Protein AF-A0AAD9JHG4-F1 (afdb_monomer)

Foldseek 3Di:
DPDPPPPPPVVVVVVVVVVVLQVCLVVVNDDPVSVVVWAFDDDPDDDPCNPVRDTDDDDDDDPDDD

pLDDT: mean 83.43, std 13.37, range [45.44, 94.88]

Solvent-accessible surface area (backbone atoms only — not comparable to full-atom values): 4457 Å² total; per-residue (Å²): 136,80,81,80,76,84,67,68,54,70,67,57,52,51,53,49,53,52,54,52,49,52,50,30,29,77,68,68,73,39,59,67,79,60,29,71,73,60,44,74,46,77,67,98,58,97,50,94,66,60,83,64,78,46,67,52,79,81,87,79,89,72,85,81,77,134

Sequence (66 aa):
MPLELHWLSVKRSITFKTLLLTFKCLHGLAPPYISALLSPYCPTRRLRSSDQLLLKQPTSRTKIGE

Radius of gyration: 17.79 Å; Cα contacts (8 Å, |Δi|>4): 31; chains: 1; bounding box: 52×51×32 Å

Mean predicted aligned error: 9.12 Å

Organism: Ridgeia piscesae (NCBI:txid27915)

Structure (mmCIF, N/CA/C/O backbone):
data_AF-A0AAD9JHG4-F1
#
_entry.id   AF-A0AAD9JHG4-F1
#
loop_
_atom_site.group_PDB
_atom_site.id
_atom_site.type_symbol
_atom_site.label_atom_id
_atom_site.label_alt_id
_atom_site.label_comp_id
_atom_site.label_asym_id
_atom_site.label_entity_id
_atom_site.label_seq_id
_atom_site.pdbx_PDB_ins_code
_atom_site.Cartn_x
_atom_site.Cartn_y
_atom_site.Cartn_z
_atom_site.occupancy
_atom_site.B_iso_or_equiv
_atom_site.auth_seq_id
_atom_site.auth_comp_id
_atom_site.auth_asym_id
_atom_site.auth_atom_id
_atom_site.pdbx_PDB_model_num
ATOM 1 N N . MET A 1 1 ? -21.930 31.775 23.128 1.00 55.00 1 MET A N 1
ATOM 2 C CA . MET A 1 1 ? -21.900 31.013 21.865 1.00 55.00 1 MET A CA 1
ATOM 3 C C . MET A 1 1 ? -20.670 31.416 21.054 1.00 55.00 1 MET A C 1
ATOM 5 O O . MET A 1 1 ? -20.812 32.217 20.137 1.00 55.00 1 MET A O 1
ATOM 9 N N . PRO A 1 2 ? -19.449 30.962 21.387 1.00 50.03 2 PRO A N 1
ATOM 10 C CA . PRO A 1 2 ? -18.358 31.066 20.433 1.00 50.03 2 PRO A CA 1
ATOM 11 C C . PRO A 1 2 ? -18.503 29.924 19.423 1.00 50.03 2 PRO A C 1
ATOM 13 O O . PRO A 1 2 ? -18.750 28.781 19.801 1.00 50.03 2 PRO A O 1
ATOM 16 N N . LEU A 1 3 ? -18.416 30.273 18.142 1.00 53.66 3 LEU A N 1
ATOM 17 C CA . LEU A 1 3 ? -18.405 29.347 1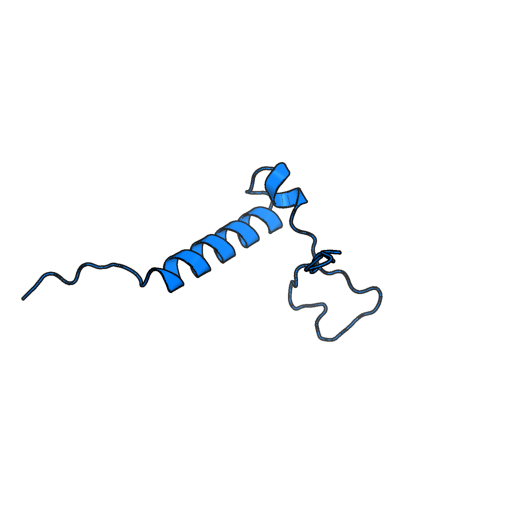7.018 1.00 53.66 3 LEU A CA 1
ATOM 18 C C . LEU A 1 3 ? -17.374 28.240 17.272 1.00 53.66 3 LEU A C 1
ATOM 20 O O . LEU A 1 3 ? -16.172 28.509 17.310 1.00 53.66 3 LEU A O 1
ATOM 24 N N . GLU A 1 4 ? -17.849 27.004 17.418 1.00 55.16 4 GLU A N 1
ATOM 25 C CA . GLU A 1 4 ? -17.016 25.811 17.348 1.00 55.16 4 GLU A CA 1
ATOM 26 C C . GLU A 1 4 ? -16.398 25.734 15.954 1.00 55.16 4 GLU A C 1
ATOM 28 O O . GLU A 1 4 ? -17.002 25.259 14.989 1.00 55.16 4 GLU A O 1
ATOM 33 N N . LEU A 1 5 ? -15.176 26.245 15.828 1.00 55.34 5 LEU A N 1
ATOM 34 C CA . LEU A 1 5 ? -14.362 25.996 14.657 1.00 55.34 5 LEU A CA 1
ATOM 35 C C . LEU A 1 5 ? -14.090 24.490 14.606 1.00 55.34 5 LEU A C 1
ATOM 37 O O . LEU A 1 5 ? -13.308 23.946 15.383 1.00 55.34 5 LEU A O 1
ATOM 41 N N . HIS A 1 6 ? -14.783 23.855 13.667 1.00 59.44 6 HIS A N 1
ATOM 42 C CA . HIS A 1 6 ? -14.740 22.477 13.186 1.00 59.44 6 HIS A CA 1
ATOM 43 C C . HIS A 1 6 ? -13.331 22.028 12.732 1.00 59.44 6 HIS A C 1
ATOM 45 O O . HIS A 1 6 ? -13.138 21.471 11.656 1.00 59.44 6 HIS A O 1
ATOM 51 N N . TRP A 1 7 ? -12.279 22.281 13.503 1.00 58.78 7 TRP A N 1
ATOM 52 C CA . TRP A 1 7 ? -10.964 21.767 13.161 1.00 58.78 7 TRP A CA 1
ATOM 53 C C . TRP A 1 7 ? -10.847 20.355 13.716 1.00 58.78 7 TRP A C 1
ATOM 55 O O . TRP A 1 7 ? -10.483 20.138 14.874 1.00 58.78 7 TRP A O 1
ATOM 65 N N . LEU A 1 8 ? -11.181 19.373 12.875 1.00 63.00 8 LEU A N 1
ATOM 66 C CA . LEU A 1 8 ? -10.832 17.979 13.108 1.00 63.00 8 LEU A CA 1
ATOM 67 C C . LEU A 1 8 ? -9.352 17.948 13.516 1.00 63.00 8 LEU A C 1
ATOM 69 O O . LEU A 1 8 ? -8.492 18.300 12.707 1.00 63.00 8 LEU A O 1
ATOM 73 N N . SER A 1 9 ? -9.084 17.608 14.788 1.00 79.81 9 SER A N 1
ATOM 74 C CA . SER A 1 9 ? -7.746 17.622 15.399 1.00 79.81 9 SER A CA 1
ATOM 75 C C . SER A 1 9 ? -6.703 17.202 14.367 1.00 79.81 9 SER A C 1
ATOM 77 O O . SER A 1 9 ? -6.873 16.150 13.751 1.00 79.81 9 SER A O 1
ATOM 79 N N . VAL A 1 10 ? -5.662 18.017 14.143 1.00 81.62 10 VAL A N 1
ATOM 80 C CA . VAL A 1 10 ? -4.659 17.832 13.068 1.00 81.62 10 VAL A CA 1
ATOM 81 C C . VAL A 1 10 ? -4.233 16.364 12.929 1.00 81.62 10 VAL A C 1
ATOM 83 O O . VAL A 1 10 ? -4.146 15.836 11.822 1.00 81.62 10 VAL A O 1
ATOM 86 N N . LYS A 1 11 ? -4.076 15.672 14.064 1.00 86.56 11 LYS A N 1
ATOM 87 C CA . LYS A 1 11 ? -3.780 14.239 14.155 1.00 86.56 11 LYS A CA 1
ATOM 88 C C . LYS A 1 11 ? -4.753 13.356 13.361 1.00 86.56 11 LYS A C 1
ATOM 90 O O . LYS A 1 11 ? -4.316 12.514 12.585 1.00 86.56 11 LYS A O 1
ATOM 95 N N . ARG A 1 12 ? -6.063 13.560 13.519 1.00 87.38 12 ARG A N 1
ATOM 96 C CA . ARG A 1 12 ? -7.114 12.813 12.806 1.00 87.38 12 ARG A CA 1
ATOM 97 C C . ARG A 1 12 ? -7.064 13.080 11.304 1.00 87.38 12 ARG A C 1
ATOM 99 O O . ARG A 1 12 ? -7.177 12.142 10.523 1.00 87.38 12 ARG A O 1
ATOM 106 N N . SER A 1 13 ? -6.838 14.332 10.906 1.00 88.62 13 SER A N 1
ATOM 107 C CA . SE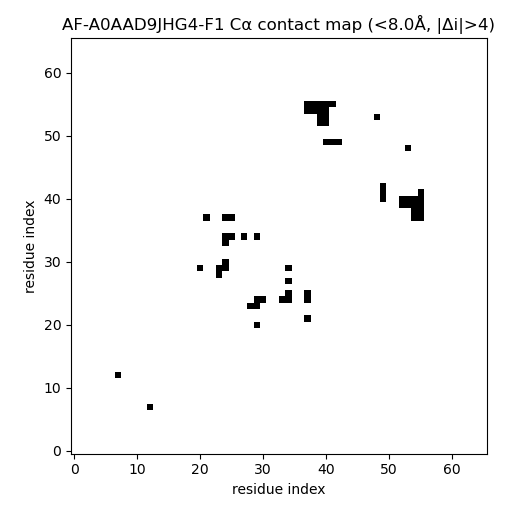R A 1 13 ? -6.710 14.715 9.494 1.00 88.62 13 SER A CA 1
ATOM 108 C C . SER A 1 13 ? -5.499 14.059 8.822 1.00 88.62 13 SER A C 1
ATOM 110 O O . SER A 1 13 ? -5.605 13.613 7.681 1.00 88.62 13 SER A O 1
ATOM 112 N N . ILE A 1 14 ? -4.367 13.945 9.527 1.00 92.44 14 ILE A N 1
ATOM 113 C CA . ILE A 1 14 ? -3.182 13.222 9.036 1.00 92.44 14 ILE A CA 1
ATOM 114 C C . ILE A 1 14 ? -3.508 11.737 8.857 1.00 92.44 14 ILE A C 1
ATOM 116 O O . ILE A 1 14 ? -3.331 11.210 7.761 1.00 92.44 14 ILE A O 1
ATOM 120 N N . THR A 1 15 ? -4.044 11.075 9.890 1.00 93.19 15 THR A N 1
ATOM 121 C CA . THR A 1 15 ? -4.410 9.651 9.812 1.00 93.19 15 THR A CA 1
ATOM 122 C C . THR A 1 15 ? -5.386 9.385 8.668 1.00 93.19 15 THR A C 1
ATOM 124 O O . THR A 1 15 ? -5.183 8.452 7.893 1.00 93.19 15 THR A O 1
ATOM 127 N N . PHE A 1 16 ? -6.413 10.224 8.522 1.00 93.06 16 PHE A N 1
ATOM 128 C CA . PHE A 1 16 ? -7.405 10.085 7.463 1.00 93.06 16 PHE A CA 1
ATOM 129 C C . PHE A 1 16 ? -6.783 10.204 6.068 1.00 93.06 16 PHE A C 1
ATOM 131 O O . PHE A 1 16 ? -7.027 9.349 5.219 1.00 93.06 16 PHE A O 1
ATOM 138 N N . LYS A 1 17 ? -5.942 11.220 5.829 1.00 93.31 17 LYS A N 1
ATOM 139 C CA . LYS A 1 17 ? -5.260 11.391 4.536 1.00 93.31 17 LYS A CA 1
ATOM 140 C C . LYS A 1 17 ? -4.358 10.203 4.207 1.00 93.31 17 LYS A C 1
ATOM 142 O O . LYS A 1 17 ? -4.363 9.756 3.063 1.00 93.31 17 LYS A O 1
ATOM 147 N N . THR A 1 18 ? -3.641 9.667 5.196 1.00 93.88 18 THR A N 1
ATOM 148 C CA . THR A 1 18 ? -2.810 8.470 5.018 1.00 93.88 18 THR A CA 1
ATOM 149 C C . THR A 1 18 ? -3.655 7.258 4.629 1.00 93.88 18 THR A C 1
ATOM 151 O O . THR A 1 18 ? -3.348 6.616 3.629 1.00 93.88 18 THR A O 1
ATOM 154 N N . LEU A 1 19 ? -4.745 6.979 5.353 1.00 93.38 19 LEU A N 1
ATOM 155 C CA . LEU A 1 19 ? -5.647 5.855 5.059 1.00 93.38 19 LEU A CA 1
ATOM 156 C C . LEU A 1 19 ? -6.333 5.989 3.693 1.00 93.38 19 LEU A C 1
ATOM 158 O O . LEU A 1 19 ? -6.469 5.017 2.954 1.00 93.38 19 LEU A O 1
ATOM 162 N N . LEU A 1 20 ? -6.759 7.200 3.336 1.00 94.88 20 LEU A N 1
ATOM 163 C CA . LEU A 1 20 ? -7.384 7.451 2.042 1.00 94.88 20 LEU A CA 1
ATOM 164 C C . LEU A 1 20 ? -6.387 7.242 0.897 1.00 94.88 20 LEU A C 1
ATOM 166 O O . LEU A 1 20 ? -6.740 6.684 -0.142 1.00 94.88 20 LEU A O 1
ATOM 170 N N . LEU A 1 21 ? -5.144 7.693 1.076 1.00 94.31 21 LEU A N 1
ATOM 171 C CA . LEU A 1 21 ? -4.094 7.511 0.084 1.00 94.31 21 LEU A CA 1
ATOM 172 C C . LEU A 1 21 ? -3.755 6.030 -0.100 1.00 94.31 21 LEU A C 1
ATOM 174 O O . LEU A 1 21 ? -3.688 5.574 -1.242 1.00 94.31 21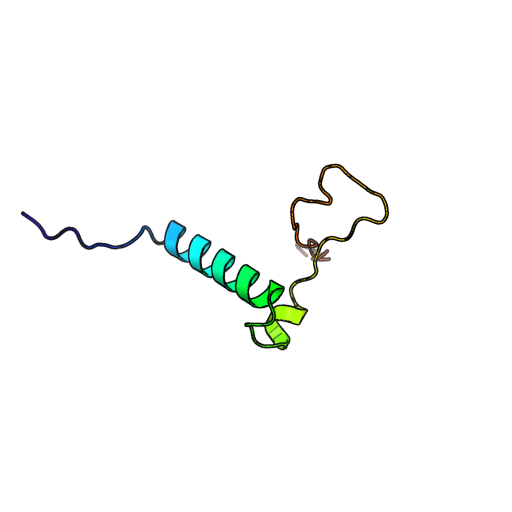 LEU A O 1
ATOM 178 N N . THR A 1 22 ? -3.590 5.272 0.989 1.00 94.00 22 THR A N 1
ATOM 179 C CA . THR A 1 22 ? -3.301 3.831 0.907 1.00 94.00 22 THR A CA 1
ATOM 180 C C . THR A 1 22 ? -4.436 3.079 0.224 1.00 94.00 22 THR A C 1
ATOM 182 O O . THR A 1 22 ? -4.169 2.292 -0.680 1.00 94.00 22 THR A O 1
ATOM 185 N N . PHE A 1 23 ? -5.692 3.383 0.560 1.00 93.44 23 PHE A N 1
ATOM 186 C CA . PHE A 1 23 ? -6.858 2.819 -0.120 1.00 93.44 23 PHE A CA 1
ATOM 187 C C . PHE A 1 23 ? -6.823 3.091 -1.631 1.00 93.44 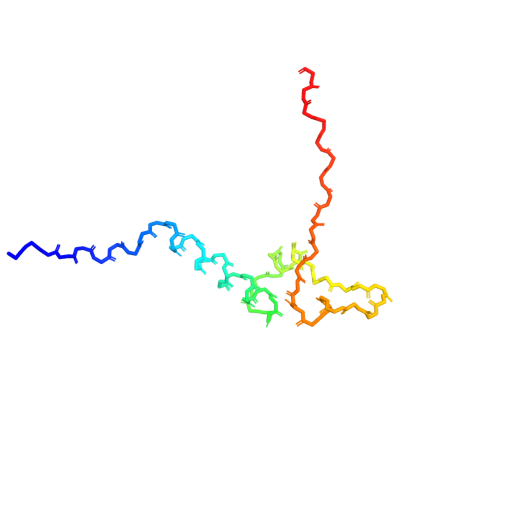23 PHE A C 1
ATOM 189 O O . PHE A 1 23 ? -6.905 2.165 -2.435 1.00 93.44 23 PHE A O 1
ATOM 196 N N . LYS A 1 24 ? -6.624 4.350 -2.041 1.00 94.31 24 LYS A N 1
ATOM 197 C CA . LYS A 1 24 ? -6.546 4.704 -3.467 1.00 94.31 24 LYS A CA 1
ATOM 198 C C . LYS A 1 24 ? -5.428 3.956 -4.192 1.00 94.31 24 LYS A C 1
ATOM 200 O O . LYS A 1 24 ? -5.626 3.537 -5.327 1.00 94.31 24 LYS A O 1
ATOM 205 N N . CYS A 1 25 ? -4.278 3.774 -3.550 1.00 93.75 25 CYS A N 1
ATOM 206 C CA . CYS A 1 25 ? -3.162 3.032 -4.134 1.00 93.75 25 CYS A CA 1
ATOM 207 C C . CYS A 1 25 ? -3.483 1.545 -4.311 1.00 93.75 25 CYS A C 1
ATOM 209 O O . CYS A 1 25 ? -3.193 0.994 -5.368 1.00 93.75 25 CYS A O 1
ATOM 211 N N . LEU A 1 26 ? -4.118 0.916 -3.317 1.00 90.38 26 LEU A N 1
ATOM 212 C CA . LEU A 1 26 ? -4.503 -0.498 -3.378 1.00 90.38 26 LEU A CA 1
ATOM 213 C C . LEU A 1 26 ? -5.561 -0.781 -4.457 1.00 90.38 26 LEU A C 1
ATOM 215 O O . LEU A 1 26 ? -5.569 -1.864 -5.031 1.00 90.38 26 LEU A O 1
ATOM 219 N N . HIS A 1 27 ? -6.418 0.197 -4.761 1.00 91.75 27 HIS A N 1
ATOM 220 C CA . HIS A 1 27 ? -7.475 0.082 -5.772 1.00 91.75 27 H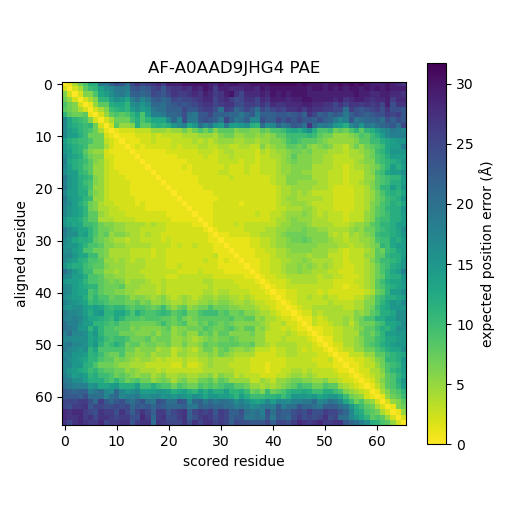IS A CA 1
ATOM 221 C C . HIS A 1 27 ? -7.109 0.672 -7.146 1.00 91.75 27 HIS A C 1
ATOM 223 O O . HIS A 1 27 ? -7.980 0.792 -8.003 1.00 91.75 27 HIS A O 1
ATOM 229 N 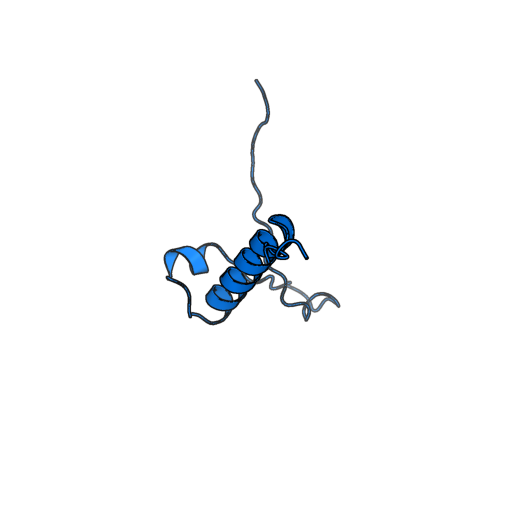N . GLY A 1 28 ? -5.851 1.066 -7.377 1.00 90.50 28 GLY A N 1
ATOM 230 C CA . GLY A 1 28 ? -5.416 1.611 -8.673 1.00 90.50 28 GLY A CA 1
ATOM 231 C C . GLY A 1 28 ? -5.983 2.997 -9.014 1.00 90.50 28 GLY A C 1
ATOM 232 O O . GLY A 1 28 ? -5.963 3.406 -10.169 1.00 90.50 28 GLY A O 1
ATOM 233 N N . LEU A 1 29 ? -6.483 3.731 -8.016 1.00 93.81 29 LEU A N 1
ATOM 234 C CA . LEU A 1 29 ? -7.027 5.089 -8.152 1.00 93.81 29 LEU A CA 1
ATOM 235 C C . LEU A 1 29 ? -5.979 6.182 -7.890 1.00 93.81 29 LEU A C 1
ATOM 237 O O . LEU A 1 29 ? -6.265 7.372 -8.032 1.00 93.81 29 LEU A O 1
ATOM 241 N N . ALA A 1 30 ? -4.789 5.798 -7.430 1.00 93.56 30 ALA A N 1
ATOM 242 C CA . ALA A 1 30 ? -3.667 6.701 -7.223 1.00 93.56 30 ALA A CA 1
ATOM 243 C C . ALA A 1 30 ? -2.719 6.689 -8.434 1.00 93.56 30 ALA A C 1
ATOM 245 O O . ALA A 1 30 ? -2.688 5.713 -9.184 1.00 93.56 30 ALA A O 1
ATOM 246 N N . PRO A 1 31 ? -1.901 7.739 -8.608 1.00 94.38 31 PRO A N 1
ATOM 247 C CA . PRO A 1 31 ? -0.856 7.741 -9.618 1.00 94.38 31 PRO A CA 1
ATOM 248 C C . PRO A 1 31 ? 0.108 6.549 -9.472 1.00 94.38 31 PRO A C 1
ATOM 250 O O . PRO A 1 31 ? 0.467 6.188 -8.343 1.00 94.38 31 PRO A O 1
ATOM 253 N N . PRO A 1 32 ? 0.607 5.998 -10.595 1.00 91.81 32 PRO A N 1
ATOM 254 C CA . PRO A 1 32 ? 1.395 4.765 -10.606 1.00 91.81 32 PRO A CA 1
ATOM 255 C C . PRO A 1 32 ? 2.688 4.864 -9.789 1.00 91.81 32 PRO A C 1
ATOM 257 O O . PRO A 1 32 ? 3.115 3.894 -9.169 1.00 91.81 32 PRO A O 1
ATOM 260 N N . TYR A 1 33 ? 3.300 6.051 -9.738 1.00 93.31 33 TYR A N 1
ATOM 261 C CA . TYR A 1 33 ? 4.524 6.272 -8.970 1.00 93.31 33 TYR A CA 1
ATOM 262 C C . TYR A 1 33 ? 4.305 6.172 -7.454 1.00 93.31 33 TYR A C 1
ATOM 264 O O . TYR A 1 33 ? 5.228 5.798 -6.742 1.00 93.31 33 TYR A O 1
ATOM 272 N N . ILE A 1 34 ? 3.101 6.480 -6.951 1.00 91.50 34 ILE A N 1
ATOM 273 C CA . ILE A 1 34 ? 2.774 6.338 -5.524 1.00 91.50 34 ILE A CA 1
ATOM 274 C C . ILE A 1 34 ? 2.390 4.895 -5.227 1.00 91.50 34 ILE A C 1
ATOM 276 O O . ILE A 1 34 ? 2.869 4.324 -4.249 1.00 91.50 34 ILE A O 1
ATOM 280 N N . SER A 1 35 ? 1.555 4.283 -6.072 1.00 92.06 35 SER A N 1
ATOM 281 C CA . SER A 1 35 ? 1.154 2.888 -5.878 1.00 92.06 35 SER A CA 1
ATOM 282 C C . SER A 1 35 ? 2.354 1.942 -5.920 1.00 92.06 35 SER A C 1
ATOM 284 O O . SER A 1 35 ? 2.392 0.998 -5.143 1.00 92.06 35 SER A O 1
ATOM 286 N N . ALA A 1 36 ? 3.369 2.230 -6.743 1.00 90.69 36 ALA A N 1
ATOM 287 C CA . ALA A 1 36 ? 4.609 1.455 -6.797 1.00 90.69 36 ALA A CA 1
ATOM 288 C C . ALA A 1 36 ? 5.418 1.474 -5.481 1.00 90.69 36 ALA A C 1
ATOM 290 O O . ALA A 1 36 ? 6.220 0.572 -5.250 1.00 90.69 36 ALA A O 1
ATOM 291 N N . LEU A 1 37 ? 5.207 2.464 -4.603 1.00 89.88 37 LEU A N 1
ATOM 292 C CA . LEU A 1 37 ? 5.850 2.519 -3.281 1.00 89.88 37 LEU A CA 1
ATOM 293 C C . LEU A 1 37 ? 5.179 1.590 -2.259 1.00 89.88 37 LEU A C 1
ATOM 295 O O . LEU A 1 37 ? 5.772 1.273 -1.228 1.00 89.88 37 LEU A O 1
ATOM 299 N N . LEU A 1 38 ? 3.942 1.166 -2.518 1.00 91.19 38 LEU A N 1
ATOM 300 C CA . LEU A 1 38 ? 3.142 0.342 -1.620 1.00 91.19 38 LEU A CA 1
ATOM 301 C C . LEU A 1 38 ? 3.139 -1.098 -2.128 1.00 91.19 38 LEU A C 1
ATOM 303 O O . LEU A 1 38 ? 2.632 -1.399 -3.201 1.00 91.19 38 LEU A O 1
ATOM 307 N N . SER A 1 39 ? 3.699 -2.007 -1.336 1.00 89.94 39 SER A N 1
ATOM 308 C CA . SER A 1 39 ? 3.705 -3.437 -1.649 1.00 89.94 39 SER A CA 1
ATOM 309 C C . SER A 1 39 ? 2.789 -4.190 -0.683 1.00 89.94 39 SER A C 1
ATOM 311 O O . SER A 1 39 ? 2.995 -4.074 0.528 1.00 89.94 39 SER A O 1
ATOM 313 N N . PRO A 1 40 ? 1.806 -4.973 -1.162 1.00 89.25 40 PRO A N 1
ATOM 314 C CA . PRO A 1 40 ? 1.011 -5.829 -0.291 1.00 89.25 40 PRO A CA 1
ATOM 315 C C . PRO A 1 40 ? 1.894 -6.889 0.378 1.00 89.25 40 PRO A C 1
ATOM 317 O O . PRO A 1 40 ? 2.876 -7.378 -0.191 1.00 89.25 40 PRO A O 1
ATOM 320 N N . TYR A 1 41 ? 1.560 -7.228 1.619 1.00 91.19 41 TYR A N 1
ATOM 321 C CA . TYR A 1 41 ? 2.220 -8.297 2.350 1.00 91.19 41 TYR A CA 1
ATOM 322 C C . TYR A 1 41 ? 1.655 -9.652 1.914 1.00 91.19 41 TYR A C 1
ATOM 324 O O . TYR A 1 41 ? 0.558 -10.037 2.310 1.00 91.19 41 TYR A O 1
ATOM 332 N N . CYS A 1 42 ? 2.431 -10.386 1.118 1.00 88.56 42 CYS A N 1
ATOM 333 C CA . CYS A 1 42 ? 2.106 -11.744 0.691 1.00 88.56 42 CYS A CA 1
ATOM 334 C C . CYS A 1 42 ? 3.031 -12.737 1.414 1.00 88.56 42 CYS A C 1
ATOM 336 O O . CYS A 1 42 ? 4.181 -12.900 0.994 1.00 88.56 42 CYS A O 1
ATOM 338 N N . PRO A 1 43 ? 2.590 -13.375 2.515 1.00 88.00 43 PRO A N 1
ATOM 339 C CA . PRO A 1 43 ? 3.411 -14.360 3.204 1.00 88.00 43 PRO A CA 1
ATOM 340 C C . PRO A 1 43 ? 3.550 -15.634 2.361 1.00 88.00 43 PRO A C 1
ATOM 342 O O . PRO A 1 43 ? 2.597 -16.093 1.738 1.00 88.00 43 PRO A O 1
ATOM 345 N N . THR A 1 44 ? 4.729 -16.260 2.392 1.00 89.50 44 THR A N 1
ATOM 346 C CA . 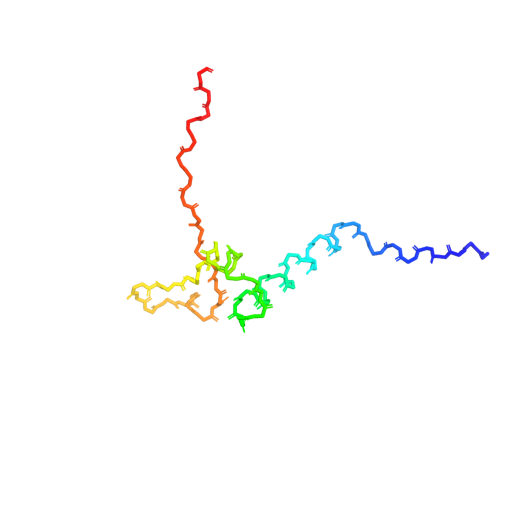THR A 1 44 ? 5.009 -17.506 1.647 1.00 89.50 44 THR A CA 1
ATOM 347 C C . THR A 1 44 ? 4.138 -18.684 2.102 1.00 89.50 44 THR A C 1
ATOM 349 O O . THR A 1 44 ? 3.916 -19.633 1.357 1.00 89.50 44 THR A O 1
ATOM 352 N N . ARG A 1 45 ? 3.631 -18.633 3.338 1.00 90.31 45 ARG A N 1
ATOM 353 C CA . ARG A 1 45 ? 2.752 -19.638 3.944 1.00 90.31 45 ARG A CA 1
ATOM 354 C C . ARG A 1 45 ? 1.486 -18.956 4.454 1.00 90.31 45 ARG A C 1
ATOM 356 O O . ARG A 1 45 ? 1.542 -17.816 4.903 1.00 90.31 45 ARG A O 1
ATOM 363 N N . ARG A 1 46 ? 0.362 -19.677 4.476 1.00 88.12 46 ARG A N 1
ATOM 364 C CA . ARG A 1 46 ? -0.875 -19.200 5.114 1.00 88.12 46 ARG A CA 1
ATOM 365 C C . ARG A 1 46 ? -0.654 -18.964 6.612 1.00 88.12 46 ARG A C 1
ATOM 367 O O . ARG A 1 46 ? -0.424 -19.906 7.370 1.00 88.12 46 ARG A O 1
ATOM 374 N N . LEU A 1 47 ? -0.723 -17.700 7.018 1.00 90.25 47 LEU A N 1
ATOM 375 C CA . LEU A 1 47 ? -0.684 -17.245 8.408 1.00 90.25 47 LEU A CA 1
ATOM 376 C C . LEU A 1 47 ? -2.039 -16.643 8.783 1.00 90.25 47 LEU A C 1
ATOM 378 O O . LEU A 1 47 ? -2.763 -16.167 7.916 1.00 90.25 47 LEU A O 1
ATOM 382 N N . ARG A 1 48 ? -2.351 -16.584 10.083 1.00 87.75 48 ARG A N 1
ATOM 383 C CA . ARG A 1 48 ? -3.570 -15.915 10.583 1.00 87.75 48 ARG A CA 1
ATOM 384 C C . ARG A 1 48 ? -3.630 -14.423 10.221 1.00 87.75 48 ARG A C 1
ATOM 386 O O . ARG A 1 48 ? -4.709 -13.860 10.146 1.00 87.75 48 ARG A O 1
ATOM 393 N N . SER A 1 49 ? -2.479 -13.790 9.992 1.00 86.88 49 SER A N 1
ATOM 394 C CA . SER A 1 49 ? -2.369 -12.392 9.559 1.00 86.88 49 SER A CA 1
ATOM 395 C C . SER A 1 49 ? -2.490 -12.198 8.045 1.00 86.88 49 SER A C 1
ATOM 397 O O . SER A 1 49 ? -2.503 -11.059 7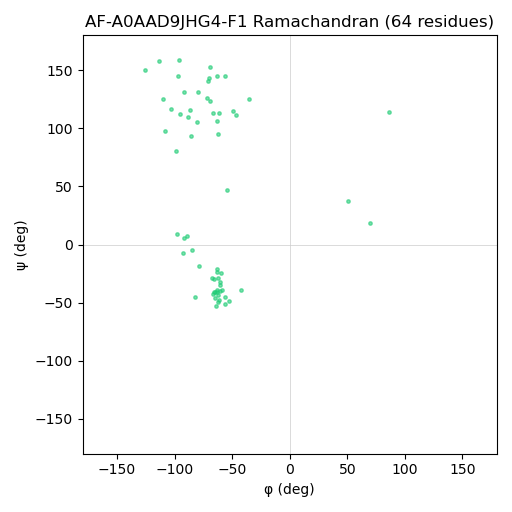.586 1.00 86.88 49 SER A O 1
ATOM 399 N N . SER A 1 50 ? -2.577 -13.277 7.257 1.00 87.12 50 SER A N 1
ATOM 400 C CA . SER A 1 50 ? -2.623 -13.184 5.791 1.00 87.12 50 SER A CA 1
ATOM 401 C C . SER A 1 50 ? -3.858 -12.432 5.285 1.00 87.12 50 SER A C 1
ATOM 403 O O . SER A 1 50 ? -3.783 -11.786 4.246 1.00 87.12 50 SER A O 1
ATOM 405 N N . ASP A 1 51 ? -4.962 -12.467 6.034 1.00 85.75 51 ASP A N 1
ATOM 406 C CA . ASP A 1 51 ? -6.238 -11.854 5.644 1.00 85.75 51 ASP A CA 1
ATOM 407 C C . ASP A 1 51 ? -6.390 -10.402 6.144 1.00 85.75 51 ASP A C 1
ATOM 409 O O . ASP A 1 51 ? -7.439 -9.786 5.987 1.00 85.75 51 ASP A O 1
ATOM 413 N N . GLN A 1 52 ? -5.344 -9.825 6.750 1.00 89.06 52 GLN A N 1
ATOM 414 C CA . GLN A 1 52 ? -5.388 -8.490 7.364 1.00 89.06 52 GLN A CA 1
ATOM 415 C C . GLN A 1 52 ? -5.028 -7.339 6.406 1.00 89.06 52 GLN A C 1
ATOM 417 O O . GLN A 1 52 ? -4.881 -6.206 6.858 1.00 89.06 52 GLN A O 1
ATOM 422 N N . LEU A 1 53 ? -4.863 -7.609 5.101 1.00 86.25 53 LEU A N 1
ATOM 423 C CA . LEU A 1 53 ? -4.511 -6.606 4.076 1.00 86.25 53 LEU A CA 1
ATOM 424 C C . LEU A 1 53 ? -3.290 -5.745 4.458 1.00 86.25 53 LEU A C 1
ATOM 426 O O . LEU A 1 53 ? -3.241 -4.540 4.209 1.00 86.25 53 LEU A O 1
ATOM 430 N N . LEU A 1 54 ? -2.300 -6.368 5.099 1.00 90.19 54 LEU A N 1
ATOM 431 C CA . LEU A 1 54 ? -1.109 -5.673 5.5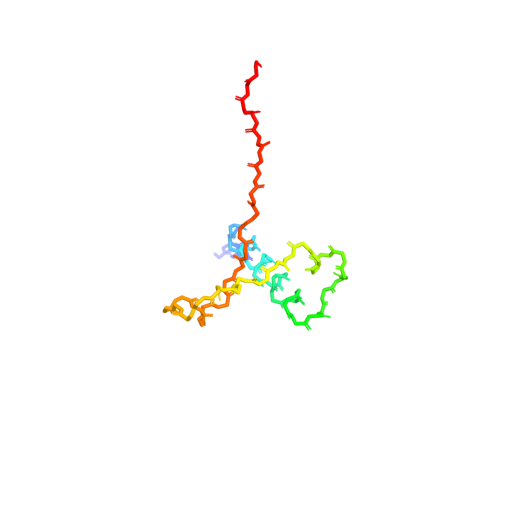69 1.00 90.19 54 LEU A CA 1
ATOM 432 C C . LEU A 1 54 ? -0.236 -5.218 4.395 1.00 90.19 54 LEU A C 1
ATOM 434 O O . LEU A 1 54 ? -0.205 -5.831 3.327 1.00 90.19 54 LEU A O 1
ATOM 438 N N . LEU A 1 55 ? 0.523 -4.151 4.626 1.00 91.94 55 LEU A N 1
ATOM 439 C CA . LEU A 1 55 ? 1.551 -3.672 3.709 1.00 91.94 55 LEU A CA 1
ATOM 440 C C . LEU A 1 55 ? 2.919 -4.193 4.147 1.00 91.94 55 LEU A C 1
ATOM 442 O O . LEU A 1 55 ? 3.210 -4.305 5.340 1.00 91.94 55 LEU A O 1
ATOM 446 N N . LYS A 1 56 ? 3.782 -4.494 3.179 1.00 90.81 56 LYS A N 1
ATOM 447 C CA . LYS A 1 56 ? 5.161 -4.904 3.428 1.00 90.81 56 LYS A CA 1
ATOM 448 C C . LYS A 1 56 ? 5.954 -3.717 3.974 1.00 90.81 56 LYS A C 1
ATOM 450 O O . LYS A 1 56 ? 6.061 -2.681 3.323 1.00 90.81 56 LYS A O 1
ATOM 455 N N . GLN A 1 57 ? 6.560 -3.892 5.144 1.00 87.44 57 GLN A N 1
ATOM 456 C CA . GLN A 1 57 ? 7.473 -2.903 5.705 1.00 87.44 57 GLN A CA 1
ATOM 457 C C . GLN A 1 57 ? 8.797 -2.899 4.913 1.00 87.44 57 GLN A C 1
ATOM 459 O O . GLN A 1 57 ? 9.409 -3.962 4.758 1.00 87.44 57 GLN A O 1
ATOM 464 N N . PRO A 1 58 ? 9.258 -1.746 4.397 1.00 84.69 58 PRO A N 1
ATOM 465 C CA . PRO A 1 58 ? 10.551 -1.656 3.730 1.00 84.69 58 PRO A CA 1
ATOM 466 C C . PRO A 1 58 ? 11.690 -1.781 4.748 1.00 84.69 58 PRO A C 1
ATOM 468 O O . PRO A 1 58 ? 11.630 -1.225 5.843 1.00 84.69 58 PRO A O 1
ATOM 471 N N . THR A 1 59 ? 12.757 -2.488 4.379 1.00 81.38 59 THR A N 1
ATOM 472 C CA . THR A 1 59 ? 13.981 -2.572 5.183 1.00 81.38 59 THR A CA 1
ATOM 473 C C . THR A 1 59 ? 14.907 -1.418 4.810 1.00 81.38 59 THR A C 1
ATOM 475 O O . THR A 1 59 ? 15.470 -1.420 3.713 1.00 81.38 59 THR A O 1
ATOM 478 N N . SER A 1 60 ? 15.093 -0.440 5.693 1.00 79.75 60 SER A N 1
ATOM 479 C CA . SER A 1 60 ? 16.123 0.588 5.525 1.00 79.75 60 SER A CA 1
ATOM 480 C C . SER A 1 60 ? 17.422 0.152 6.210 1.00 79.75 60 SER A C 1
ATOM 482 O O . SER A 1 60 ? 17.425 -0.275 7.362 1.00 79.75 60 SER A O 1
ATOM 484 N N . ARG A 1 61 ? 18.553 0.260 5.502 1.00 69.88 61 ARG A N 1
ATOM 485 C CA . ARG A 1 61 ? 19.893 0.186 6.103 1.00 69.88 61 ARG A CA 1
ATOM 486 C C . ARG A 1 61 ? 20.408 1.603 6.289 1.00 69.88 61 ARG A C 1
ATOM 488 O O . ARG A 1 61 ? 21.161 2.104 5.464 1.00 69.88 61 ARG A O 1
ATOM 495 N N . THR A 1 62 ? 19.973 2.267 7.348 1.00 70.00 62 THR A N 1
ATOM 496 C CA . THR A 1 62 ? 20.606 3.515 7.782 1.00 70.00 62 THR A CA 1
ATOM 497 C C . THR A 1 62 ? 21.627 3.169 8.855 1.00 70.00 62 THR A C 1
ATOM 499 O O . THR A 1 62 ? 21.240 2.745 9.943 1.00 70.00 62 THR A O 1
ATOM 502 N N . LYS A 1 63 ? 22.925 3.335 8.569 1.00 60.94 63 LYS A N 1
ATOM 503 C CA . LYS A 1 63 ? 23.884 3.556 9.656 1.00 60.94 63 LYS A CA 1
ATOM 504 C C . LYS A 1 63 ? 23.539 4.917 10.248 1.00 60.94 63 LYS A C 1
ATOM 506 O O . LYS A 1 63 ? 23.602 5.922 9.549 1.00 60.94 63 LYS A O 1
ATOM 511 N N . ILE A 1 64 ? 23.069 4.921 11.486 1.00 67.56 64 ILE A N 1
ATOM 512 C CA . ILE A 1 64 ? 22.925 6.142 12.269 1.00 67.56 64 ILE A CA 1
ATOM 513 C C . ILE A 1 64 ? 24.281 6.365 12.946 1.00 67.56 64 ILE A C 1
ATOM 515 O O . ILE A 1 64 ? 24.710 5.520 13.724 1.00 67.56 64 ILE A O 1
ATOM 519 N N . GLY A 1 65 ? 24.943 7.467 12.584 1.00 65.56 65 GLY A N 1
ATOM 520 C CA . GLY A 1 65 ? 26.184 7.951 13.197 1.00 65.56 65 GLY A CA 1
ATOM 521 C C . GLY A 1 65 ? 27.476 7.352 12.633 1.00 65.56 65 GLY A C 1
ATOM 522 O O . GLY A 1 65 ? 27.750 6.168 12.821 1.00 65.56 65 GLY A O 1
ATOM 523 N N . GLU A 1 66 ? 28.282 8.202 11.996 1.00 45.44 66 GLU A N 1
ATOM 524 C CA . GLU A 1 66 ? 29.622 8.490 12.530 1.00 45.44 66 GLU A CA 1
ATOM 525 C C . GLU A 1 66 ? 29.609 9.910 13.100 1.00 45.44 66 GLU A C 1
ATOM 527 O O . GLU A 1 66 ? 28.843 10.737 12.545 1.00 45.44 66 GLU A O 1
#

Secondary structure (DSSP, 8-state):
---------HHHHHHHHHHHHHHHHHTT-S-HHHHTT--B---SS--TTTTS-PBPPP--------